Protein AF-A0A943YI47-F1 (afdb_monomer)

pLDDT: mean 72.36, std 21.79, range [31.2, 96.81]

Mean predicted aligned error: 18.37 Å

Foldseek 3Di:
DDDDDDDDPPPPPDPPPPPPPPPPPDDDDDPLPDPDPVPDDPVSVVRSVVSVVVSVVVVVVVVVVVVVVVVVVLVVVQVVQVVVQVPPPVHPDHDDRDDPPPPPDVPPPDPPPDDDDDPDDDDDPVRVVVVVVVVVVVVVVVVPD

Secondary structure (DSSP, 8-state):
-------------------------PPP--TT--S-TTT--HHHHHHHHHHHHHHHHHHHHHHHHHHHHHHHHHHHHHHHHHHHHH-TTS-----PPPP------S------------PPPPPPHHHHHHHHHHHHHHHHHTT--

Solvent-accessible surface area (backbone atoms only — not comparable to full-atom values): 9651 Å² total; per-residue (Å²): 137,86,86,78,83,78,81,80,80,80,81,86,78,76,84,78,75,68,81,89,63,83,80,69,76,74,77,93,80,60,95,44,62,61,95,43,76,92,76,49,52,70,70,45,52,52,50,31,48,52,50,49,55,52,51,51,55,53,51,52,51,51,51,52,52,51,52,50,52,52,49,54,52,50,51,54,50,39,51,52,42,48,53,51,56,68,50,61,86,88,47,88,75,75,68,83,72,76,78,81,76,73,75,73,66,93,66,83,81,70,88,78,78,70,92,69,97,64,80,81,74,84,74,52,76,67,56,54,50,49,52,54,51,52,53,51,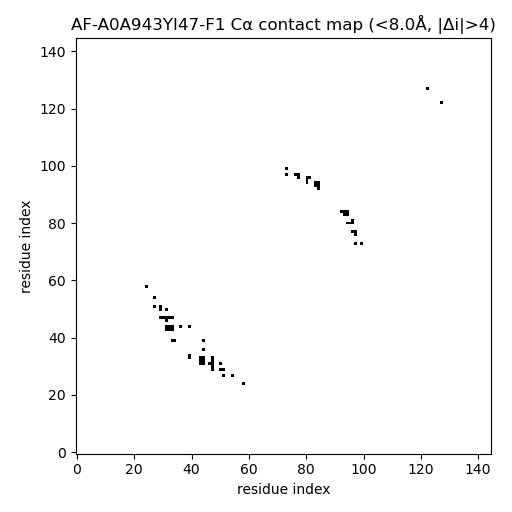52,53,63,60,63,71,72,74,124

Sequence (145 aa):
MSKKMMSIAILASLAMALPIGADAKERFSSSHEPISAEMASRSEMDAYRKDLDTYVRDVDKQIDELLVRRRDAVDQYNKAVHTYNTETFFHQDTLPYYPHYRQAGRRGTYHHHGPCYAAPREKTPEERQRDRIDTFIDHMMDWGD

Structure (mmCIF, N/CA/C/O backbone):
data_AF-A0A943YI47-F1
#
_entry.id   AF-A0A943YI47-F1
#
loop_
_atom_site.group_PDB
_atom_site.id
_atom_site.type_symbol
_atom_site.label_atom_id
_atom_site.label_alt_id
_atom_site.label_comp_id
_atom_site.label_asym_id
_atom_site.label_entity_id
_atom_site.label_seq_id
_atom_site.pdbx_PDB_ins_code
_atom_site.Cartn_x
_atom_site.Cartn_y
_atom_site.Cartn_z
_atom_site.occupancy
_atom_site.B_iso_or_equiv
_atom_site.auth_seq_id
_atom_site.auth_comp_id
_atom_site.auth_asym_id
_atom_site.auth_atom_id
_atom_site.pdbx_PDB_model_num
ATOM 1 N N . MET A 1 1 ? -2.020 11.162 64.155 1.00 37.66 1 MET A N 1
ATOM 2 C CA . MET A 1 1 ? -2.770 10.680 62.972 1.00 37.66 1 MET A CA 1
ATOM 3 C C . MET A 1 1 ? -2.276 11.442 61.749 1.00 37.66 1 MET A C 1
ATOM 5 O O . MET A 1 1 ? -2.576 12.618 61.607 1.00 37.66 1 MET A O 1
ATOM 9 N N . SER A 1 2 ? -1.410 10.817 60.947 1.00 35.78 2 SER A N 1
ATOM 10 C CA . SER A 1 2 ? -0.743 11.443 59.798 1.00 35.78 2 SER A CA 1
ATOM 11 C C . SER A 1 2 ? -1.602 11.263 58.545 1.00 35.78 2 SER A C 1
ATOM 13 O O . SER A 1 2 ? -1.851 10.136 58.129 1.00 35.78 2 SER A O 1
ATOM 15 N N . LYS A 1 3 ? -2.071 12.368 57.956 1.00 44.00 3 LYS A N 1
ATOM 16 C CA . LYS A 1 3 ? -2.649 12.379 56.608 1.00 44.00 3 LYS A CA 1
ATOM 17 C C . LYS A 1 3 ? -1.496 12.515 55.614 1.00 44.00 3 LYS A C 1
ATOM 19 O O . LYS A 1 3 ? -0.962 13.605 55.443 1.00 44.00 3 LYS A O 1
ATOM 24 N N . LYS A 1 4 ? -1.107 11.414 54.972 1.00 40.09 4 LYS A N 1
ATOM 25 C CA . LYS A 1 4 ? -0.296 11.437 53.749 1.00 40.09 4 LYS A CA 1
ATOM 26 C C . LYS A 1 4 ? -1.226 11.122 52.585 1.00 40.09 4 LYS A C 1
ATOM 28 O O . LYS A 1 4 ? -1.497 9.961 52.305 1.00 40.09 4 LYS A O 1
ATOM 33 N N . MET A 1 5 ? -1.765 12.164 51.958 1.00 41.03 5 MET A N 1
ATOM 34 C CA . MET A 1 5 ? -2.400 12.033 50.651 1.00 41.03 5 MET A CA 1
ATOM 35 C C . MET A 1 5 ? -1.275 11.845 49.634 1.00 41.03 5 MET A C 1
ATOM 37 O O . MET A 1 5 ? -0.499 12.764 49.384 1.00 41.03 5 MET A O 1
ATOM 41 N N . MET A 1 6 ? -1.131 10.617 49.138 1.00 39.19 6 MET A N 1
ATOM 42 C CA . MET A 1 6 ? -0.249 10.317 48.019 1.00 39.19 6 MET A CA 1
ATOM 43 C C . MET A 1 6 ? -0.853 10.928 46.756 1.00 39.19 6 MET A C 1
ATOM 45 O O . MET A 1 6 ? -1.903 10.495 46.289 1.00 39.19 6 MET A O 1
ATOM 49 N N . SER A 1 7 ? -0.190 11.948 46.222 1.00 39.50 7 SER A N 1
ATOM 50 C CA . SER A 1 7 ? -0.469 12.484 44.897 1.00 39.50 7 SER A CA 1
ATOM 51 C C . SER A 1 7 ? -0.090 11.431 43.856 1.00 39.50 7 SER A C 1
ATOM 53 O O . SER A 1 7 ? 1.086 11.109 43.691 1.00 39.50 7 SER A O 1
ATOM 55 N N . ILE A 1 8 ? -1.091 10.865 43.184 1.00 46.66 8 ILE A N 1
ATOM 56 C CA . ILE A 1 8 ? -0.903 9.949 42.058 1.00 46.66 8 ILE A CA 1
ATOM 57 C C . ILE A 1 8 ? -0.361 10.777 40.892 1.00 46.66 8 ILE A C 1
ATOM 59 O O . ILE A 1 8 ? -1.050 11.641 40.352 1.00 46.66 8 ILE A O 1
ATOM 63 N N . ALA A 1 9 ? 0.900 10.542 40.539 1.00 43.28 9 ALA A N 1
ATOM 64 C CA . ALA A 1 9 ? 1.517 11.108 39.353 1.00 43.28 9 ALA A CA 1
ATOM 65 C C . ALA A 1 9 ? 0.853 10.493 38.113 1.00 43.28 9 ALA A C 1
ATOM 67 O O . ALA A 1 9 ? 1.074 9.327 37.790 1.00 43.28 9 ALA A O 1
ATOM 68 N N . ILE A 1 10 ? 0.019 11.272 37.425 1.00 44.84 10 ILE A N 1
ATOM 69 C CA . ILE A 1 10 ? -0.522 10.898 36.119 1.00 44.84 10 ILE A CA 1
ATOM 70 C C . ILE A 1 10 ? 0.616 11.059 35.108 1.00 44.84 10 ILE A C 1
ATOM 72 O O . ILE A 1 10 ? 0.872 12.147 34.597 1.00 44.84 10 ILE A O 1
ATOM 76 N N . LEU A 1 11 ? 1.327 9.963 34.842 1.00 37.91 11 LEU A N 1
ATOM 77 C CA . LEU A 1 11 ? 2.224 9.833 33.696 1.00 37.91 11 LEU A CA 1
ATOM 78 C C . LEU A 1 11 ? 1.377 9.749 32.419 1.00 37.91 11 LEU A C 1
ATOM 80 O O . LEU A 1 11 ? 1.178 8.681 31.847 1.00 37.91 11 LEU A O 1
ATOM 84 N N . ALA A 1 12 ? 0.861 10.890 31.962 1.00 41.84 12 ALA A N 1
ATOM 85 C CA . ALA A 1 12 ? 0.319 11.034 30.617 1.00 41.84 12 ALA A CA 1
ATOM 86 C C . ALA A 1 12 ? 1.491 11.103 29.624 1.00 41.84 12 ALA A C 1
ATOM 88 O O . ALA A 1 12 ? 1.886 12.162 29.147 1.00 41.84 12 ALA A O 1
ATOM 89 N N . SER A 1 13 ? 2.112 9.955 29.368 1.00 41.78 13 SER A N 1
ATOM 90 C CA . SER A 1 13 ? 3.128 9.779 28.333 1.00 41.78 13 SER A CA 1
ATOM 91 C C . SER A 1 13 ? 2.671 8.684 27.385 1.00 41.78 13 SER A C 1
ATOM 93 O O . SER A 1 13 ? 3.114 7.546 27.463 1.00 41.78 13 SER A O 1
ATOM 95 N N . LEU A 1 14 ? 1.767 9.042 26.476 1.00 40.09 14 LEU A N 1
ATOM 96 C CA . LEU A 1 14 ? 1.627 8.327 25.214 1.00 40.09 14 LEU A CA 1
ATOM 97 C C . LEU A 1 14 ? 1.278 9.326 24.112 1.00 40.09 14 LEU A C 1
ATOM 99 O O . LEU A 1 14 ? 0.214 9.287 23.502 1.00 40.09 14 LEU A O 1
ATOM 103 N N . ALA A 1 15 ? 2.205 10.249 23.859 1.00 38.31 15 ALA A N 1
ATOM 104 C CA . ALA A 1 15 ? 2.285 10.878 22.554 1.00 38.31 15 ALA A CA 1
ATOM 105 C C . ALA A 1 15 ? 2.760 9.795 21.575 1.00 38.31 15 ALA A C 1
ATOM 107 O O . ALA A 1 15 ? 3.953 9.645 21.322 1.00 38.31 15 ALA A O 1
ATOM 108 N N . MET A 1 16 ? 1.824 8.995 21.059 1.00 44.31 16 MET A N 1
ATOM 109 C CA . MET A 1 16 ? 2.035 8.263 19.816 1.00 44.31 16 MET A CA 1
ATOM 110 C C . MET A 1 16 ? 2.125 9.316 18.712 1.00 44.31 16 MET A C 1
ATOM 112 O O . MET A 1 16 ? 1.149 9.618 18.029 1.00 44.31 16 MET A O 1
ATOM 116 N N . ALA A 1 17 ? 3.297 9.940 18.590 1.00 40.97 17 ALA A N 1
ATOM 117 C CA . ALA A 1 17 ? 3.679 10.672 17.403 1.00 40.97 17 ALA A CA 1
ATOM 118 C C . ALA A 1 17 ? 3.789 9.636 16.281 1.00 40.97 17 ALA A C 1
ATOM 120 O O . ALA A 1 17 ? 4.857 9.096 16.004 1.00 40.97 17 ALA A O 1
ATOM 121 N N . LEU A 1 18 ? 2.645 9.298 15.684 1.00 46.03 18 LEU A N 1
ATOM 122 C CA . LEU A 1 18 ? 2.614 8.682 14.371 1.00 46.03 18 LEU A CA 1
ATOM 123 C C . LEU A 1 18 ? 3.412 9.628 13.469 1.00 46.03 18 LEU A C 1
ATOM 125 O O . LEU A 1 18 ? 3.064 10.811 13.410 1.00 46.03 18 LEU A O 1
ATOM 129 N N . PRO A 1 19 ? 4.483 9.177 12.799 1.00 43.03 19 PRO A N 1
ATOM 130 C CA . PRO A 1 19 ? 5.100 9.991 11.773 1.00 43.03 19 PRO A CA 1
ATOM 131 C C . PRO A 1 19 ? 4.059 10.174 10.665 1.00 43.03 19 PRO A C 1
ATOM 133 O O . PRO A 1 19 ? 3.876 9.312 9.807 1.00 43.03 19 PRO A O 1
ATOM 136 N N . ILE A 1 20 ? 3.336 11.297 10.704 1.00 46.72 20 ILE A N 1
ATOM 137 C CA . ILE A 1 20 ? 2.561 11.808 9.574 1.00 46.72 20 ILE A CA 1
ATOM 138 C C . ILE A 1 20 ? 3.584 12.418 8.619 1.00 46.72 20 ILE A C 1
ATOM 140 O O . ILE A 1 20 ? 3.772 13.623 8.524 1.00 46.72 20 ILE A O 1
ATOM 144 N N . GLY A 1 21 ? 4.307 11.528 7.961 1.00 44.88 21 GLY A N 1
ATOM 145 C CA . GLY A 1 21 ? 5.058 11.783 6.752 1.00 44.88 21 GLY A CA 1
ATOM 146 C C . GLY A 1 21 ? 4.713 10.618 5.852 1.00 44.88 21 GLY A C 1
ATOM 147 O O . GLY A 1 21 ? 5.401 9.603 5.859 1.00 44.88 21 GLY A O 1
ATOM 148 N N . ALA A 1 22 ? 3.564 10.708 5.183 1.00 48.81 22 ALA A N 1
ATOM 149 C CA . ALA A 1 22 ? 3.270 9.816 4.080 1.00 48.81 22 ALA A CA 1
ATOM 150 C C . ALA A 1 22 ? 4.300 10.137 2.996 1.00 48.81 22 ALA A C 1
ATOM 152 O O . ALA A 1 22 ? 4.151 11.106 2.255 1.00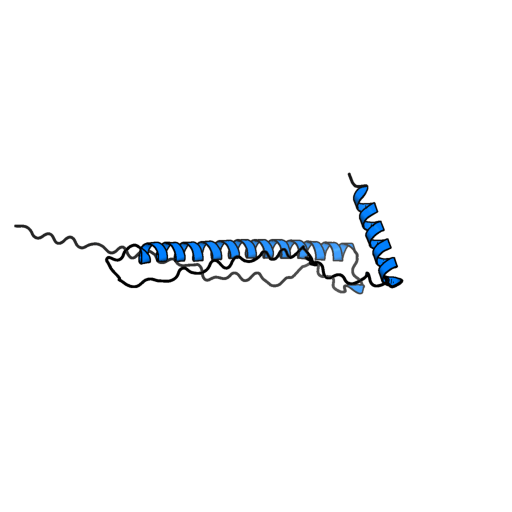 48.81 22 ALA A O 1
ATOM 153 N N . ASP A 1 23 ? 5.378 9.362 2.992 1.00 57.25 23 ASP A N 1
ATOM 154 C CA . ASP A 1 23 ? 6.363 9.298 1.925 1.00 57.25 23 ASP A CA 1
ATOM 155 C C . ASP A 1 23 ? 5.630 8.728 0.706 1.00 57.25 23 ASP A C 1
ATOM 157 O O . ASP A 1 23 ? 5.532 7.516 0.503 1.00 57.25 23 ASP A O 1
ATOM 161 N N . ALA A 1 24 ? 4.911 9.598 -0.005 1.00 63.34 24 ALA A N 1
ATOM 162 C CA . ALA A 1 24 ? 4.216 9.213 -1.216 1.00 63.34 24 ALA A CA 1
ATOM 163 C C . ALA A 1 24 ? 5.298 8.806 -2.213 1.00 63.34 24 ALA A C 1
ATOM 165 O O . ALA A 1 24 ? 6.075 9.663 -2.635 1.00 63.34 24 ALA A O 1
ATOM 166 N N . LYS A 1 25 ? 5.363 7.509 -2.561 1.00 71.38 25 LYS A N 1
ATOM 167 C CA . LYS A 1 25 ? 6.298 7.014 -3.579 1.00 71.38 25 LYS A CA 1
ATOM 168 C C . LYS A 1 25 ? 6.233 7.952 -4.779 1.00 71.38 25 LYS A C 1
ATOM 170 O O . LYS A 1 25 ? 5.144 8.262 -5.273 1.00 71.38 25 LYS A O 1
ATOM 175 N N . GLU A 1 26 ? 7.398 8.398 -5.231 1.00 82.12 26 GLU A N 1
ATOM 176 C CA . GLU A 1 26 ? 7.493 9.224 -6.425 1.00 82.12 26 GLU A CA 1
ATOM 177 C C . GLU A 1 26 ? 6.825 8.519 -7.615 1.00 82.12 26 GLU A C 1
ATOM 179 O O . GLU A 1 26 ? 6.705 7.287 -7.666 1.00 82.12 26 GLU A O 1
ATOM 184 N N . ARG A 1 27 ? 6.339 9.309 -8.576 1.00 88.19 27 ARG A N 1
ATOM 185 C CA . ARG A 1 27 ? 5.778 8.757 -9.814 1.00 88.19 27 ARG A CA 1
ATOM 186 C C . ARG A 1 27 ? 6.849 7.941 -10.534 1.00 88.19 27 ARG A C 1
ATOM 188 O O . ARG A 1 27 ? 8.031 8.267 -10.447 1.00 88.19 27 ARG A O 1
ATOM 195 N N . PHE A 1 28 ? 6.425 6.904 -11.253 1.00 91.25 28 PHE A N 1
ATOM 196 C CA . PHE A 1 28 ? 7.345 6.116 -12.063 1.00 91.25 28 PHE A CA 1
ATOM 197 C C . PHE A 1 28 ? 8.149 7.029 -12.993 1.00 91.25 28 PHE A C 1
ATOM 199 O O . PHE A 1 28 ? 7.584 7.843 -13.723 1.00 91.25 28 PHE A O 1
ATOM 206 N N . SER A 1 29 ? 9.465 6.879 -12.933 1.00 90.06 29 SER A N 1
ATOM 207 C CA . SER A 1 29 ? 10.421 7.483 -13.847 1.00 90.06 29 SER A CA 1
ATOM 208 C C . SER A 1 29 ? 11.553 6.487 -14.058 1.00 90.06 29 SER A C 1
ATOM 210 O O . SER A 1 29 ? 11.864 5.692 -13.167 1.00 90.06 29 SER A O 1
ATOM 212 N N . SER A 1 30 ? 12.143 6.494 -15.247 1.00 92.25 30 SER A N 1
ATOM 213 C CA . SER A 1 30 ? 13.239 5.596 -15.595 1.00 92.25 30 SER A CA 1
ATOM 214 C C . SER A 1 30 ? 14.250 6.336 -16.454 1.00 92.25 30 SER A C 1
ATOM 216 O O . SER A 1 30 ? 13.894 7.081 -17.362 1.00 92.25 30 SER A O 1
ATOM 218 N N . SER A 1 31 ? 15.531 6.101 -16.181 1.00 90.69 31 SER A N 1
ATOM 219 C CA . SER A 1 31 ? 16.628 6.592 -17.018 1.00 90.69 31 SER A CA 1
ATOM 220 C C . SER A 1 31 ? 16.745 5.847 -18.349 1.00 90.69 31 SER A C 1
ATOM 222 O O . SER A 1 31 ? 17.469 6.297 -19.230 1.00 90.69 31 SER A O 1
ATOM 224 N N . HIS A 1 32 ? 16.073 4.701 -18.479 1.00 93.69 32 HIS A N 1
ATOM 225 C CA . HIS A 1 32 ? 16.047 3.869 -19.680 1.00 93.69 32 HIS A CA 1
ATOM 226 C C . HIS A 1 32 ? 14.802 4.119 -20.538 1.00 93.69 32 HIS A C 1
ATOM 228 O O . HIS A 1 32 ? 14.547 3.357 -21.467 1.00 93.69 32 HIS A O 1
ATOM 234 N N . GLU A 1 33 ? 14.014 5.157 -20.238 1.00 92.50 33 GLU A N 1
ATOM 235 C CA . GLU A 1 33 ? 12.897 5.547 -21.095 1.00 92.50 33 GLU A CA 1
ATOM 236 C C . GLU A 1 33 ? 13.415 5.872 -22.509 1.00 92.50 33 GLU A C 1
ATOM 238 O O . GLU A 1 33 ? 14.286 6.736 -22.665 1.00 92.50 33 GLU A O 1
ATOM 243 N N . PRO A 1 34 ? 12.932 5.168 -23.550 1.00 90.38 34 PRO A N 1
ATOM 244 C CA . PRO A 1 34 ? 13.420 5.379 -24.901 1.00 90.38 34 PRO A CA 1
ATOM 245 C C . PRO A 1 34 ? 12.960 6.738 -25.427 1.00 90.38 34 PRO A C 1
ATOM 247 O O . PRO A 1 34 ? 11.800 7.119 -25.285 1.00 90.38 34 PRO A O 1
ATOM 250 N N . ILE A 1 35 ? 13.852 7.435 -26.134 1.00 89.50 35 ILE A N 1
ATOM 251 C CA . ILE A 1 35 ? 13.548 8.737 -26.756 1.00 89.50 35 ILE A CA 1
ATOM 252 C C . ILE A 1 35 ? 12.395 8.613 -27.771 1.00 89.50 35 ILE A C 1
ATOM 254 O O . ILE A 1 35 ? 11.581 9.524 -27.907 1.00 89.50 35 ILE A O 1
ATOM 258 N N . SER A 1 36 ? 12.315 7.482 -28.480 1.00 90.50 36 SER A N 1
ATOM 259 C CA . SER A 1 36 ? 11.184 7.110 -29.335 1.00 90.50 36 SER A CA 1
ATOM 260 C C . SER A 1 36 ? 10.940 5.609 -29.239 1.00 90.50 36 SER A C 1
ATOM 262 O O . SER A 1 36 ? 11.808 4.815 -29.600 1.00 90.50 36 SER A O 1
ATOM 264 N N . ALA A 1 37 ? 9.749 5.213 -28.788 1.00 87.88 37 ALA A N 1
ATOM 265 C CA . ALA A 1 37 ? 9.378 3.805 -28.655 1.00 87.88 37 ALA A CA 1
ATOM 266 C C . ALA A 1 37 ? 9.344 3.067 -30.007 1.00 87.88 37 ALA A C 1
ATOM 268 O O . ALA A 1 37 ? 9.657 1.883 -30.068 1.00 87.88 37 ALA A O 1
ATOM 269 N N . GLU A 1 38 ? 9.010 3.764 -31.097 1.00 89.19 38 GLU A N 1
ATOM 270 C CA . GLU A 1 38 ? 8.949 3.181 -32.448 1.00 89.19 38 GLU A CA 1
ATOM 271 C C . GLU A 1 38 ? 10.335 2.843 -33.012 1.00 89.19 38 GLU A C 1
ATOM 273 O O . GLU A 1 38 ? 10.465 1.981 -33.878 1.00 89.19 38 GLU A O 1
ATOM 278 N N . MET A 1 39 ? 11.371 3.525 -32.521 1.00 89.44 39 MET A N 1
ATOM 279 C CA . MET A 1 39 ? 12.758 3.347 -32.955 1.00 89.44 39 MET A CA 1
ATOM 280 C C . MET A 1 39 ? 13.620 2.637 -31.908 1.00 89.44 39 MET A C 1
ATOM 282 O O . MET A 1 39 ? 14.807 2.419 -32.148 1.00 89.44 39 MET A O 1
ATOM 286 N N . ALA A 1 40 ? 13.042 2.295 -30.755 1.00 93.31 40 ALA A N 1
ATOM 287 C CA . ALA A 1 40 ? 13.758 1.666 -29.661 1.00 93.31 40 ALA A CA 1
ATOM 288 C C . ALA A 1 40 ? 14.213 0.258 -30.050 1.00 93.31 40 ALA A C 1
ATOM 290 O O . ALA A 1 40 ? 13.460 -0.555 -30.595 1.00 93.31 40 ALA A O 1
ATOM 291 N N . SER A 1 41 ? 15.458 -0.054 -29.719 1.00 94.25 41 SER A N 1
ATOM 292 C CA . SER A 1 41 ? 15.950 -1.421 -29.779 1.00 94.25 41 SER A CA 1
ATOM 293 C C . SER A 1 41 ? 15.264 -2.285 -28.718 1.00 94.25 41 SER A C 1
ATOM 295 O O . SER A 1 41 ? 14.812 -1.812 -27.671 1.00 94.25 41 SER A O 1
ATOM 297 N N . ARG A 1 42 ? 15.248 -3.601 -28.948 1.00 94.62 42 ARG A N 1
ATOM 298 C CA . ARG A 1 42 ? 14.737 -4.559 -27.959 1.00 94.62 42 ARG A CA 1
ATOM 299 C C . ARG A 1 42 ? 15.460 -4.435 -26.613 1.00 94.62 42 ARG A C 1
ATOM 301 O O . ARG A 1 42 ? 14.811 -4.468 -25.577 1.00 94.62 42 ARG A O 1
ATOM 308 N N . SER A 1 43 ? 16.778 -4.241 -26.634 1.00 94.44 43 SER A N 1
ATOM 309 C CA . SER A 1 43 ? 17.584 -4.074 -25.420 1.00 94.44 43 SER A CA 1
ATOM 310 C C . SER A 1 43 ? 17.203 -2.839 -24.603 1.00 94.44 43 SER A C 1
ATOM 312 O O . SER A 1 43 ? 17.215 -2.908 -23.378 1.00 94.44 43 SER A O 1
ATOM 314 N N . GLU A 1 44 ? 16.850 -1.726 -25.251 1.00 92.81 44 GLU A N 1
ATOM 315 C CA . GLU A 1 44 ? 16.393 -0.515 -24.553 1.00 92.81 44 GLU A CA 1
ATOM 316 C C . GLU A 1 44 ? 15.028 -0.744 -23.900 1.00 92.81 44 GLU A C 1
ATOM 318 O O . GLU A 1 44 ? 14.845 -0.433 -22.724 1.00 92.81 44 GLU A O 1
ATOM 323 N N . MET A 1 45 ? 14.097 -1.377 -24.619 1.00 96.81 45 MET A N 1
ATOM 324 C CA . MET A 1 45 ? 12.784 -1.726 -24.068 1.00 96.81 45 MET A CA 1
ATOM 325 C C . MET A 1 45 ? 12.877 -2.732 -22.913 1.00 96.81 45 MET A C 1
ATOM 327 O O . MET A 1 45 ? 12.146 -2.603 -21.931 1.00 96.81 45 MET A O 1
ATOM 331 N N . ASP A 1 46 ? 13.785 -3.708 -22.994 1.00 96.62 46 ASP A N 1
ATOM 332 C CA . ASP A 1 46 ? 14.025 -4.673 -21.916 1.00 96.62 46 ASP A CA 1
ATOM 333 C C . ASP A 1 46 ? 14.606 -3.984 -20.665 1.00 96.62 46 ASP A C 1
ATOM 335 O O . ASP A 1 46 ? 14.211 -4.304 -19.540 1.00 96.62 46 ASP A O 1
ATOM 339 N N . ALA A 1 47 ? 15.495 -2.997 -20.836 1.00 95.31 47 ALA A N 1
ATOM 340 C CA . ALA A 1 47 ? 16.010 -2.191 -19.728 1.00 95.31 47 ALA A CA 1
ATOM 341 C C . ALA A 1 47 ? 14.911 -1.321 -19.093 1.00 95.31 47 ALA A C 1
ATOM 343 O O . ALA A 1 47 ? 14.757 -1.321 -17.871 1.00 95.31 47 ALA A O 1
ATOM 344 N N . TYR A 1 48 ? 14.087 -0.660 -19.911 1.00 94.75 48 TYR A N 1
ATOM 345 C CA . TYR A 1 48 ? 12.943 0.125 -19.440 1.00 94.75 48 TYR A CA 1
ATOM 346 C C . TYR A 1 48 ? 11.932 -0.732 -18.664 1.00 94.75 48 TYR A C 1
ATOM 348 O O . TYR A 1 48 ? 11.467 -0.352 -17.587 1.00 94.75 48 TYR A O 1
ATOM 356 N N . ARG A 1 49 ? 11.644 -1.943 -19.158 1.00 95.19 49 ARG A N 1
ATOM 357 C CA . ARG A 1 49 ? 10.793 -2.915 -18.461 1.00 95.19 49 ARG A CA 1
ATOM 358 C C . ARG A 1 49 ? 11.371 -3.312 -17.106 1.00 95.19 49 ARG A C 1
ATOM 360 O O . ARG A 1 49 ? 10.630 -3.392 -16.134 1.00 95.19 49 ARG A O 1
ATOM 367 N N . LYS A 1 50 ? 12.680 -3.548 -17.021 1.00 96.00 50 LYS A N 1
ATOM 368 C CA . LYS A 1 50 ? 13.333 -3.927 -15.761 1.00 96.00 50 LYS A CA 1
ATOM 369 C C . LYS A 1 50 ? 13.201 -2.840 -14.689 1.00 96.00 50 LYS A C 1
ATOM 371 O O . LYS A 1 50 ? 12.998 -3.156 -13.511 1.00 96.00 50 LYS A O 1
ATOM 376 N N . ASP A 1 51 ? 13.285 -1.573 -15.086 1.00 94.62 51 ASP A N 1
ATOM 377 C CA . ASP A 1 51 ? 13.051 -0.446 -14.181 1.00 94.62 51 ASP A CA 1
ATOM 378 C C . ASP A 1 51 ? 11.595 -0.410 -13.703 1.00 94.62 51 ASP A C 1
ATOM 380 O O . ASP A 1 51 ? 11.341 -0.236 -12.508 1.00 94.62 51 ASP A O 1
ATOM 384 N N . LEU A 1 52 ? 10.639 -0.650 -14.608 1.00 95.00 52 LEU A N 1
ATOM 385 C CA . LEU A 1 52 ? 9.220 -0.760 -14.263 1.00 95.00 52 LEU A CA 1
ATOM 386 C C . LEU A 1 52 ? 8.956 -1.907 -13.281 1.00 95.00 52 LEU A C 1
ATOM 388 O O . LEU A 1 52 ? 8.312 -1.691 -12.256 1.00 95.00 52 LEU A O 1
ATOM 392 N N . ASP A 1 53 ? 9.478 -3.104 -13.551 1.00 96.00 53 ASP A N 1
ATOM 393 C CA . ASP A 1 53 ? 9.311 -4.275 -12.682 1.00 96.00 53 ASP A CA 1
ATOM 394 C C . ASP A 1 53 ? 9.855 -3.991 -11.271 1.00 96.00 53 ASP A C 1
ATOM 396 O O . ASP A 1 53 ? 9.252 -4.362 -10.259 1.00 96.00 53 ASP A O 1
ATOM 400 N N . THR A 1 54 ? 10.975 -3.267 -11.188 1.00 95.31 54 THR A N 1
ATOM 401 C CA . THR A 1 54 ? 11.559 -2.836 -9.913 1.00 95.31 54 THR A CA 1
ATOM 402 C C . THR A 1 54 ? 10.650 -1.850 -9.187 1.00 95.31 54 THR A C 1
ATOM 404 O O . THR A 1 54 ? 10.394 -2.025 -7.994 1.00 95.31 54 THR A O 1
ATOM 407 N N . TYR A 1 55 ? 10.135 -0.844 -9.896 1.00 92.50 55 TYR A N 1
ATOM 408 C CA . TYR A 1 55 ? 9.220 0.146 -9.335 1.00 92.50 55 TYR A CA 1
ATOM 409 C C . TYR A 1 55 ? 7.928 -0.489 -8.809 1.00 92.50 55 TYR A C 1
ATOM 411 O O . TYR A 1 55 ? 7.530 -0.215 -7.678 1.00 92.50 55 TYR A O 1
ATOM 419 N N . VAL A 1 56 ? 7.297 -1.366 -9.597 1.00 92.44 56 VAL A N 1
ATOM 420 C CA . VAL A 1 56 ? 6.057 -2.060 -9.216 1.00 92.44 56 VAL A CA 1
ATOM 421 C C . VAL A 1 56 ? 6.278 -2.905 -7.966 1.00 92.44 56 VAL A C 1
ATOM 423 O O . VAL A 1 56 ? 5.526 -2.774 -7.004 1.00 92.44 56 VAL A O 1
ATOM 426 N N . ARG A 1 57 ? 7.357 -3.695 -7.924 1.00 93.25 57 ARG A N 1
ATOM 427 C CA . ARG A 1 57 ? 7.706 -4.513 -6.7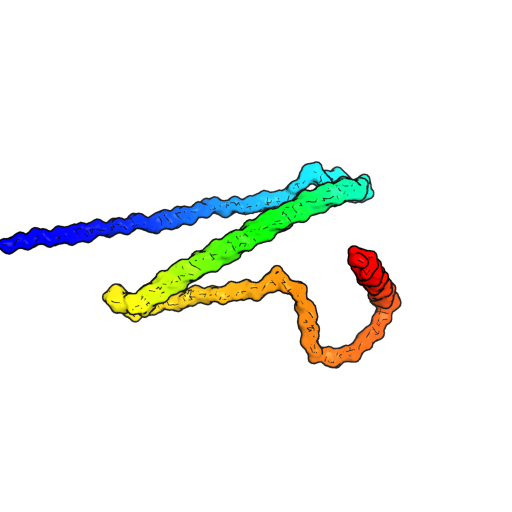53 1.00 93.25 57 ARG A CA 1
ATOM 428 C C . ARG A 1 57 ? 7.879 -3.672 -5.486 1.00 93.25 57 ARG A C 1
ATOM 430 O O . ARG A 1 57 ? 7.461 -4.080 -4.403 1.00 93.25 57 ARG A O 1
ATOM 437 N N . ASP A 1 58 ? 8.506 -2.509 -5.608 1.00 90.25 58 ASP A N 1
ATOM 438 C CA . ASP A 1 58 ? 8.678 -1.584 -4.493 1.00 90.25 58 ASP A CA 1
ATOM 439 C C . ASP A 1 58 ? 7.347 -0.972 -4.026 1.00 90.25 58 ASP A C 1
ATOM 441 O O . ASP A 1 58 ? 7.126 -0.836 -2.822 1.00 90.25 58 ASP A O 1
ATOM 445 N N . VAL A 1 59 ? 6.470 -0.593 -4.961 1.00 89.50 59 VAL A N 1
ATOM 446 C CA . VAL A 1 59 ? 5.123 -0.088 -4.653 1.00 89.50 59 VAL A CA 1
ATOM 447 C C . VAL A 1 59 ? 4.301 -1.161 -3.945 1.00 89.50 59 VAL A C 1
ATOM 449 O O . VAL A 1 59 ? 3.703 -0.874 -2.911 1.00 89.50 59 VAL A O 1
ATOM 452 N N . ASP A 1 60 ? 4.325 -2.399 -4.437 1.00 89.81 60 ASP A N 1
ATOM 453 C CA . ASP A 1 60 ? 3.627 -3.526 -3.815 1.00 89.81 60 ASP A CA 1
ATOM 454 C C . ASP A 1 60 ? 4.106 -3.753 -2.378 1.00 89.81 60 ASP A C 1
ATOM 456 O O . ASP A 1 60 ? 3.292 -3.889 -1.465 1.00 89.81 60 ASP A O 1
ATOM 460 N N . LYS A 1 61 ? 5.422 -3.683 -2.142 1.00 90.38 61 LYS A N 1
ATOM 461 C CA . LYS A 1 61 ? 5.982 -3.770 -0.788 1.00 90.38 61 LYS A CA 1
ATOM 462 C C . LYS A 1 61 ? 5.441 -2.667 0.128 1.00 90.38 61 LYS A C 1
ATOM 464 O O . LYS A 1 61 ? 5.076 -2.941 1.269 1.00 90.38 61 LYS A O 1
ATOM 469 N N . GLN A 1 62 ? 5.375 -1.424 -0.351 1.00 88.25 62 GLN A N 1
ATOM 470 C CA . GLN A 1 62 ? 4.819 -0.320 0.438 1.00 88.25 62 GLN A CA 1
ATOM 471 C C . GLN A 1 62 ? 3.324 -0.496 0.706 1.00 88.25 62 GLN A C 1
ATOM 473 O O . GLN A 1 62 ? 2.863 -0.201 1.809 1.00 88.25 62 GLN A O 1
ATOM 478 N N . ILE A 1 63 ? 2.564 -0.995 -0.272 1.00 86.69 63 ILE A N 1
ATOM 479 C CA . ILE A 1 63 ? 1.153 -1.333 -0.083 1.00 86.69 63 ILE A CA 1
ATOM 480 C C . ILE A 1 63 ? 1.030 -2.372 1.031 1.00 86.69 63 ILE A C 1
ATOM 482 O O . ILE A 1 63 ? 0.281 -2.137 1.976 1.00 86.69 63 ILE A O 1
ATOM 486 N N . ASP A 1 64 ? 1.793 -3.462 0.980 1.00 87.31 64 ASP A N 1
ATOM 487 C CA . ASP A 1 64 ? 1.762 -4.507 2.006 1.00 87.31 64 ASP A CA 1
ATOM 488 C C . ASP A 1 64 ? 2.087 -3.956 3.403 1.00 87.31 64 ASP A C 1
ATOM 490 O O . ASP A 1 64 ? 1.365 -4.231 4.365 1.00 87.31 64 ASP A O 1
ATOM 494 N N . GLU A 1 65 ? 3.107 -3.103 3.523 1.00 87.88 65 GLU A N 1
ATOM 495 C CA . GLU A 1 65 ? 3.440 -2.427 4.782 1.00 87.88 65 GLU A CA 1
ATOM 496 C C . GLU A 1 65 ? 2.288 -1.543 5.291 1.00 87.88 65 GLU A C 1
ATOM 498 O O . GLU A 1 65 ? 1.954 -1.572 6.479 1.00 87.88 65 GLU A O 1
ATOM 503 N N . LEU A 1 66 ? 1.637 -0.780 4.408 1.00 87.75 66 LEU A N 1
ATOM 504 C CA . LEU A 1 66 ? 0.476 0.043 4.758 1.00 87.75 66 LEU A CA 1
ATOM 505 C C . LEU A 1 66 ? -0.727 -0.810 5.179 1.00 87.75 66 LEU A C 1
ATOM 507 O O . LEU A 1 66 ? -1.459 -0.432 6.098 1.00 87.75 66 LEU A O 1
ATOM 511 N N . LEU A 1 67 ? -0.931 -1.968 4.549 1.00 86.88 67 LEU A N 1
ATOM 512 C CA . LEU A 1 67 ? -1.989 -2.904 4.920 1.00 86.88 67 LEU A CA 1
ATOM 513 C C . LEU A 1 67 ? -1.760 -3.504 6.309 1.00 86.88 67 LEU A C 1
ATOM 515 O O . LEU A 1 67 ? -2.720 -3.625 7.077 1.00 86.88 67 LEU A O 1
ATOM 519 N N . VAL A 1 68 ? -0.512 -3.834 6.649 1.00 88.31 68 VAL A N 1
ATOM 520 C CA . VAL A 1 68 ? -0.140 -4.283 7.997 1.00 88.31 68 VAL A CA 1
ATOM 521 C C . VAL A 1 68 ? -0.379 -3.168 9.013 1.00 88.31 68 VAL A C 1
ATOM 523 O O . VAL A 1 68 ? -1.132 -3.377 9.960 1.00 88.31 68 VAL A O 1
ATOM 526 N N . ARG A 1 69 ? 0.126 -1.950 8.769 1.00 88.56 69 ARG A N 1
ATOM 527 C CA . ARG A 1 69 ? -0.092 -0.799 9.670 1.00 88.56 69 ARG A CA 1
ATOM 528 C C . ARG A 1 69 ? -1.574 -0.509 9.899 1.00 88.56 69 ARG A C 1
ATOM 530 O O . ARG A 1 69 ? -1.985 -0.215 11.019 1.00 88.56 69 ARG A O 1
ATOM 537 N N . ARG A 1 70 ? -2.395 -0.610 8.848 1.00 89.38 70 ARG A N 1
ATOM 538 C CA . ARG A 1 70 ? -3.852 -0.467 8.954 1.00 89.38 70 ARG A CA 1
ATOM 539 C C . ARG A 1 70 ? -4.453 -1.533 9.870 1.00 89.38 70 ARG A C 1
ATOM 541 O O . ARG A 1 70 ? -5.318 -1.202 10.676 1.00 89.38 70 ARG A O 1
ATOM 548 N N . ARG A 1 71 ? -4.037 -2.795 9.727 1.00 88.69 71 ARG A N 1
ATOM 549 C CA . ARG A 1 71 ? -4.512 -3.896 10.576 1.00 88.69 71 ARG A CA 1
ATOM 550 C C . ARG A 1 71 ? -4.133 -3.657 12.033 1.00 88.69 71 ARG A C 1
ATOM 552 O O . ARG A 1 71 ? -5.021 -3.664 12.876 1.00 88.69 71 ARG A O 1
ATOM 559 N N . ASP A 1 72 ? -2.870 -3.339 12.293 1.00 91.62 72 ASP A N 1
ATOM 560 C CA . ASP A 1 72 ? -2.367 -3.090 13.645 1.00 91.62 72 ASP A CA 1
ATOM 561 C C . ASP A 1 72 ? -3.110 -1.930 14.321 1.00 91.62 72 ASP A C 1
ATOM 563 O O . ASP A 1 72 ? -3.478 -2.024 15.489 1.00 91.62 72 ASP A O 1
ATOM 567 N N . ALA A 1 73 ? -3.394 -0.850 13.585 1.00 91.62 73 ALA A N 1
ATOM 568 C CA . ALA A 1 73 ? -4.162 0.281 14.104 1.00 91.62 73 ALA A CA 1
ATOM 569 C C . ALA A 1 73 ? -5.603 -0.110 14.482 1.00 91.62 73 ALA A C 1
ATOM 571 O O . ALA A 1 73 ? -6.104 0.294 15.534 1.00 91.62 73 ALA A O 1
ATOM 572 N N . VAL A 1 74 ? -6.269 -0.917 13.647 1.00 90.81 74 VAL A N 1
ATOM 573 C CA . VAL A 1 74 ? -7.616 -1.434 13.941 1.00 90.81 74 VAL A CA 1
ATOM 574 C C . VAL A 1 74 ? -7.591 -2.370 15.148 1.00 90.81 74 VAL A C 1
ATOM 576 O O . VAL A 1 74 ? -8.452 -2.258 16.019 1.00 90.81 74 VAL A O 1
ATOM 579 N N . ASP A 1 75 ? -6.600 -3.254 15.239 1.00 91.25 75 ASP A N 1
ATOM 580 C CA . ASP A 1 75 ? -6.459 -4.196 16.352 1.00 91.25 75 ASP A CA 1
ATOM 581 C C . ASP A 1 75 ? -6.197 -3.460 17.673 1.00 91.25 75 ASP A C 1
ATOM 583 O O . ASP A 1 75 ? -6.803 -3.781 18.698 1.00 91.25 75 ASP A O 1
ATOM 587 N N . GLN A 1 76 ? -5.358 -2.419 17.653 1.00 95.69 76 GLN A N 1
ATOM 588 C CA . GLN A 1 76 ? -5.125 -1.551 18.810 1.00 95.69 76 GLN A CA 1
ATOM 589 C C . GLN A 1 76 ? -6.407 -0.843 19.263 1.00 95.69 76 GLN A C 1
ATOM 591 O O . GLN A 1 76 ? -6.713 -0.848 20.458 1.00 95.69 76 GLN A O 1
ATOM 596 N N . TYR A 1 77 ? -7.182 -0.283 18.328 1.00 94.62 77 TYR A N 1
ATOM 597 C CA . TYR A 1 77 ? -8.468 0.342 18.643 1.00 94.62 77 TYR A CA 1
ATOM 598 C C . TYR A 1 77 ? -9.456 -0.669 19.236 1.00 94.62 77 TYR A C 1
ATOM 600 O O . TYR A 1 77 ? -10.021 -0.432 20.301 1.00 94.62 77 TYR A O 1
ATOM 608 N N . ASN A 1 78 ? -9.624 -1.826 18.594 1.00 93.88 78 ASN A N 1
ATOM 609 C CA . ASN A 1 78 ? -10.553 -2.857 19.051 1.00 93.88 78 ASN A CA 1
ATOM 610 C C . ASN A 1 78 ? -10.158 -3.418 20.422 1.00 93.88 78 ASN A C 1
ATOM 612 O O . ASN A 1 78 ? -11.033 -3.693 21.242 1.00 93.88 78 ASN A O 1
ATOM 616 N N . LYS A 1 79 ? -8.859 -3.525 20.720 1.00 95.62 79 LYS A N 1
ATOM 617 C CA . LYS A 1 79 ? -8.376 -3.876 22.059 1.00 95.62 79 LYS A CA 1
ATOM 618 C C . LYS A 1 79 ? -8.765 -2.821 23.097 1.00 95.62 79 LYS A C 1
ATOM 620 O O . LYS A 1 79 ? -9.238 -3.185 24.169 1.00 95.62 79 LYS A O 1
ATOM 625 N N . ALA A 1 80 ? -8.608 -1.536 22.782 1.00 95.19 80 ALA A N 1
ATOM 626 C CA . ALA A 1 80 ? -9.013 -0.455 23.679 1.00 95.19 80 ALA A CA 1
ATOM 627 C C . ALA A 1 80 ? -10.534 -0.441 23.909 1.00 95.19 80 ALA A C 1
ATOM 629 O O . ALA A 1 80 ? -10.977 -0.330 25.049 1.00 95.19 80 ALA A O 1
ATOM 630 N N . VAL A 1 81 ? -11.328 -0.633 22.849 1.00 94.31 81 VAL A N 1
ATOM 631 C CA . VAL A 1 81 ? -12.792 -0.769 22.939 1.00 94.31 81 VAL A CA 1
ATOM 632 C C . VAL A 1 81 ? -13.186 -1.980 23.776 1.00 94.31 81 VAL A C 1
ATOM 634 O O . VAL A 1 81 ? -14.121 -1.889 24.562 1.00 94.31 81 VAL A O 1
ATOM 637 N N . HIS A 1 82 ? -12.472 -3.102 23.654 1.00 94.62 82 HIS A N 1
ATOM 638 C CA . HIS A 1 82 ? -12.714 -4.261 24.505 1.00 94.62 82 HIS A CA 1
ATOM 639 C C . HIS A 1 82 ? -12.518 -3.913 25.982 1.00 94.62 82 HIS A C 1
ATOM 641 O O . HIS A 1 82 ? -13.446 -4.117 26.758 1.00 94.62 82 HIS A O 1
ATOM 647 N N . THR A 1 83 ? -11.370 -3.333 26.349 1.00 94.44 83 THR A N 1
ATOM 648 C CA . THR A 1 83 ? -11.104 -2.911 27.733 1.00 94.44 83 THR A CA 1
ATOM 649 C C . THR A 1 83 ? -12.169 -1.937 28.231 1.00 94.44 83 THR A C 1
ATOM 651 O O . THR A 1 83 ? -12.733 -2.152 29.301 1.00 94.44 83 THR A O 1
ATOM 654 N N . TYR A 1 84 ? -12.498 -0.919 27.429 1.00 93.00 84 TYR A N 1
ATOM 655 C CA . TYR A 1 84 ? -13.557 0.038 27.733 1.00 93.00 84 TYR A CA 1
ATOM 656 C C . TYR A 1 84 ? -14.880 -0.692 27.998 1.00 93.00 84 TYR A C 1
ATOM 658 O O . TYR A 1 84 ? -15.394 -0.646 29.106 1.00 93.00 84 TYR A O 1
ATOM 666 N N . ASN A 1 85 ? -15.384 -1.489 27.061 1.00 93.50 85 ASN A N 1
ATOM 667 C CA . ASN A 1 85 ? -16.666 -2.178 27.228 1.00 93.50 85 ASN A CA 1
ATOM 668 C C . ASN A 1 85 ? -16.696 -3.160 28.417 1.00 93.50 85 ASN A C 1
ATOM 670 O O . ASN A 1 85 ? -17.776 -3.456 28.924 1.00 93.50 85 ASN A O 1
ATOM 674 N N . THR A 1 86 ? -15.546 -3.678 28.860 1.00 93.06 86 THR A N 1
ATOM 675 C CA . THR A 1 86 ? -15.462 -4.562 30.034 1.00 93.06 86 THR A CA 1
ATOM 676 C C . THR A 1 86 ? -15.355 -3.822 31.370 1.00 93.06 86 THR A C 1
ATOM 678 O O . THR A 1 86 ? -15.865 -4.312 32.376 1.00 93.06 86 THR A O 1
ATOM 681 N N . GLU A 1 87 ? -14.705 -2.656 31.413 1.00 89.19 87 GLU A N 1
ATOM 682 C CA . GLU A 1 87 ? -14.476 -1.899 32.648 1.00 89.19 87 GLU A CA 1
ATOM 683 C C . GLU A 1 87 ? -15.600 -0.892 32.912 1.00 89.19 87 GLU A C 1
ATOM 685 O O . GLU A 1 87 ? -15.447 0.307 32.719 1.00 89.19 87 GLU A O 1
ATOM 690 N N . THR A 1 88 ? -16.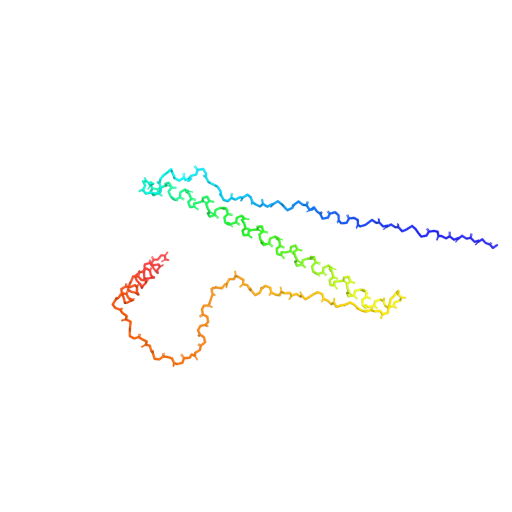736 -1.348 33.434 1.00 81.31 88 THR A N 1
ATOM 691 C CA . THR A 1 88 ? -17.913 -0.485 33.669 1.00 81.31 88 THR A CA 1
ATOM 692 C C . THR A 1 88 ? -17.812 0.410 34.912 1.00 81.31 88 THR A C 1
ATOM 694 O O . THR A 1 88 ? -18.815 0.938 35.392 1.00 81.31 88 THR A O 1
ATOM 697 N N . PHE A 1 89 ? -16.629 0.524 35.522 1.00 86.94 89 PHE A N 1
ATOM 698 C CA . PHE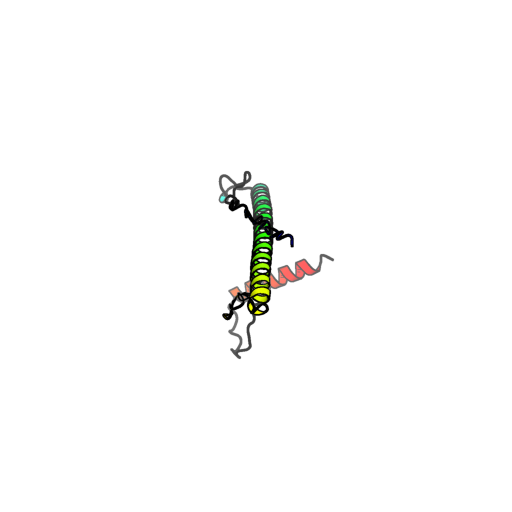 A 1 89 ? -16.457 1.306 36.749 1.00 86.94 89 PHE A CA 1
ATOM 699 C C . PHE A 1 89 ? -16.472 2.816 36.474 1.00 86.94 89 PHE A C 1
ATOM 701 O O . PHE A 1 89 ? -17.011 3.579 37.272 1.00 86.9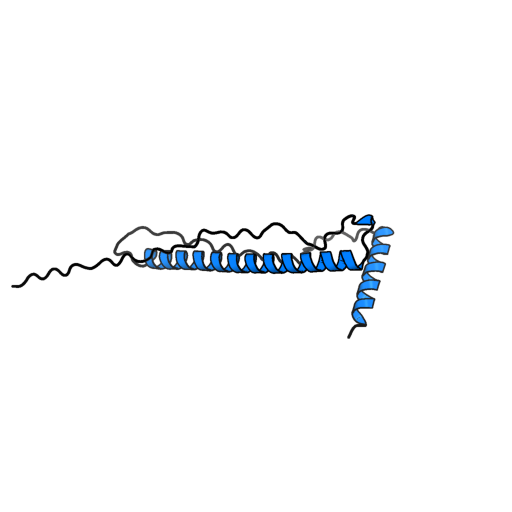4 89 PHE A O 1
ATOM 708 N N 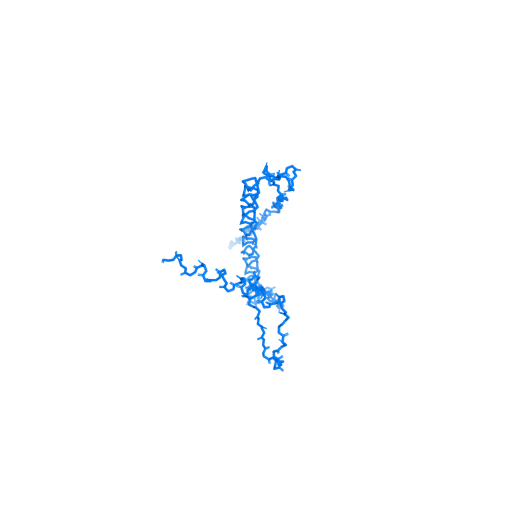. PHE A 1 90 ? -15.892 3.249 35.351 1.00 86.50 90 PHE A N 1
ATOM 709 C CA . PHE A 1 90 ? -15.742 4.669 35.010 1.00 86.50 90 PHE A CA 1
ATOM 710 C C . PHE A 1 90 ? -16.783 5.180 34.002 1.00 86.50 90 PHE A C 1
ATOM 712 O O . PHE A 1 90 ? -16.931 6.390 33.840 1.00 86.50 90 PHE A O 1
ATOM 719 N N . HIS A 1 91 ? -17.524 4.281 33.355 1.00 87.31 91 HIS A N 1
ATOM 720 C CA . HIS A 1 91 ? -18.503 4.577 32.307 1.00 87.31 91 HIS A CA 1
ATOM 721 C C . HIS A 1 91 ? -19.563 3.469 32.241 1.00 87.31 91 HIS A C 1
ATOM 723 O O . HIS A 1 91 ? -19.359 2.368 32.752 1.00 87.31 91 HIS A O 1
ATOM 729 N N . GLN A 1 92 ? -20.720 3.777 31.652 1.00 87.44 92 GLN A N 1
ATOM 730 C CA . GLN A 1 92 ? -21.869 2.857 31.556 1.00 87.44 92 GLN A CA 1
ATOM 731 C C . GLN A 1 92 ? -22.282 2.568 30.108 1.00 87.44 92 GLN A C 1
ATOM 733 O O . GLN A 1 92 ? -23.052 1.644 29.852 1.00 87.44 92 GLN A O 1
ATOM 738 N N . ASP A 1 93 ? -21.798 3.370 29.166 1.00 91.75 93 ASP A N 1
ATOM 739 C CA . ASP A 1 93 ? -21.994 3.203 27.739 1.00 91.75 93 ASP A CA 1
ATOM 740 C C . ASP A 1 93 ? -20.997 2.204 27.137 1.00 91.75 93 ASP A C 1
ATOM 742 O O . ASP A 1 93 ? -19.998 1.822 27.748 1.00 91.75 93 ASP A O 1
ATOM 746 N N . THR A 1 94 ? -21.311 1.737 25.927 1.00 92.12 94 THR A N 1
ATOM 747 C CA . THR A 1 94 ? -20.467 0.808 25.169 1.00 92.12 94 THR A CA 1
ATOM 748 C C . THR A 1 94 ? -20.191 1.365 23.786 1.00 92.12 94 THR A C 1
ATOM 750 O O . THR A 1 94 ? -21.015 2.070 23.199 1.00 92.12 94 THR A O 1
ATOM 753 N N . LEU A 1 95 ? -19.022 1.026 23.254 1.00 93.81 95 LEU A N 1
ATOM 754 C CA . LEU A 1 95 ? -18.601 1.402 21.915 1.00 93.81 95 LEU A CA 1
ATOM 755 C C . LEU A 1 95 ? -18.616 0.182 20.988 1.00 93.81 95 LEU A C 1
ATOM 757 O O . LEU A 1 95 ? -18.225 -0.915 21.399 1.00 93.81 95 LEU A O 1
ATOM 761 N N . PRO A 1 96 ? -19.044 0.338 19.725 1.00 92.25 96 PRO A N 1
ATOM 762 C CA . PRO A 1 96 ? -18.960 -0.739 18.753 1.00 92.25 96 PRO A CA 1
ATOM 763 C C . PRO A 1 96 ? -17.503 -1.003 18.356 1.00 92.25 96 PRO A C 1
ATOM 765 O O . PRO A 1 96 ? -16.698 -0.081 18.219 1.00 92.25 96 PRO A O 1
ATOM 768 N N . TYR A 1 97 ? -17.174 -2.269 18.103 1.00 91.12 97 TYR A N 1
ATOM 769 C CA . TYR A 1 97 ? -15.900 -2.632 17.488 1.00 91.12 97 TYR A CA 1
ATOM 770 C C . TYR A 1 97 ? -15.810 -2.078 16.067 1.00 91.12 97 TYR A C 1
ATOM 772 O O . TYR A 1 97 ? -16.786 -2.101 15.312 1.00 91.12 97 TYR A O 1
ATOM 780 N N . TYR A 1 98 ? -14.618 -1.636 15.673 1.00 90.44 98 TYR A N 1
ATOM 781 C CA . TYR A 1 98 ? -14.367 -1.283 14.288 1.00 90.44 98 TYR A CA 1
ATOM 782 C C . TYR A 1 98 ? -14.377 -2.560 13.436 1.00 90.44 98 TYR A C 1
ATOM 784 O O . TYR A 1 98 ? -13.648 -3.512 13.743 1.00 90.44 98 TYR A O 1
ATOM 792 N N . PRO A 1 99 ? -15.181 -2.614 12.362 1.00 85.62 99 PRO A N 1
ATOM 793 C CA . PRO A 1 99 ? -15.283 -3.806 11.543 1.00 85.62 99 PRO A CA 1
ATOM 794 C C . PRO A 1 99 ? -13.954 -4.091 10.841 1.00 85.62 99 PRO A C 1
ATOM 796 O O . PRO A 1 99 ? -13.394 -3.245 10.138 1.00 85.62 99 PRO A O 1
ATOM 799 N N . HIS A 1 100 ? -13.474 -5.329 10.960 1.00 71.94 100 HIS A N 1
ATOM 800 C CA . HIS A 1 100 ? -12.415 -5.822 10.092 1.00 71.94 100 HIS A CA 1
ATOM 801 C C . HIS A 1 100 ? -12.996 -5.960 8.685 1.00 71.94 100 HIS A C 1
ATOM 803 O O . HIS A 1 100 ? -13.564 -6.992 8.327 1.00 71.94 100 HIS A O 1
ATOM 809 N N . TYR A 1 101 ? -12.867 -4.923 7.856 1.00 59.25 101 TYR A N 1
ATOM 810 C CA . TYR A 1 101 ? -13.052 -5.100 6.423 1.00 59.25 101 TYR A CA 1
ATOM 811 C C . TYR A 1 101 ? -11.954 -6.045 5.952 1.00 59.25 101 TYR A C 1
ATOM 813 O O . TYR A 1 101 ? -10.816 -5.625 5.716 1.00 59.25 101 TYR A O 1
ATOM 821 N N . ARG A 1 102 ? -12.299 -7.331 5.839 1.00 51.38 102 ARG A N 1
ATOM 822 C CA . ARG A 1 102 ? -11.526 -8.300 5.077 1.00 51.38 102 ARG A CA 1
ATOM 823 C C . ARG A 1 102 ? -11.393 -7.676 3.698 1.00 51.38 102 ARG A C 1
ATOM 825 O O . ARG A 1 102 ? -12.374 -7.584 2.965 1.00 51.38 102 ARG A O 1
ATOM 832 N N . GLN A 1 103 ? -10.207 -7.178 3.366 1.00 50.41 103 GLN A N 1
ATOM 833 C CA . GLN A 1 103 ? -9.871 -6.968 1.971 1.00 50.41 103 GLN A CA 1
ATOM 834 C C . GLN A 1 103 ? -9.945 -8.359 1.354 1.00 50.41 103 GLN A C 1
ATOM 836 O O . GLN A 1 103 ? -9.025 -9.162 1.494 1.00 50.41 103 GLN A O 1
ATOM 841 N N . ALA A 1 104 ? -11.107 -8.688 0.786 1.00 40.50 104 ALA A N 1
ATOM 842 C CA . ALA A 1 104 ? -11.232 -9.766 -0.167 1.00 40.50 104 ALA A CA 1
ATOM 843 C C . ALA A 1 104 ? -10.104 -9.529 -1.167 1.00 40.50 104 ALA A C 1
ATOM 845 O O . ALA A 1 104 ? -10.004 -8.441 -1.742 1.00 40.50 104 ALA A O 1
ATOM 846 N N . GLY A 1 105 ? -9.170 -10.477 -1.204 1.00 41.97 105 GLY A N 1
ATOM 847 C CA . GLY A 1 105 ? -7.883 -10.298 -1.841 1.00 41.97 105 GLY A CA 1
ATOM 848 C C . GLY A 1 105 ? -8.050 -9.716 -3.234 1.00 41.97 105 GLY A C 1
ATOM 849 O O . GLY A 1 105 ? -8.705 -10.306 -4.090 1.00 41.97 105 GLY A O 1
ATOM 850 N N . ARG A 1 106 ? -7.390 -8.587 -3.492 1.00 43.31 106 ARG A N 1
ATOM 851 C CA . ARG A 1 106 ? -7.003 -8.222 -4.854 1.00 43.31 106 ARG A CA 1
ATOM 852 C C . ARG A 1 106 ? -5.866 -9.149 -5.298 1.00 43.31 106 ARG A C 1
ATOM 854 O O . ARG A 1 106 ? -4.739 -8.738 -5.505 1.00 43.31 106 ARG A O 1
ATOM 861 N N . ARG A 1 107 ? -6.202 -10.430 -5.417 1.00 43.41 107 ARG A N 1
ATOM 862 C CA . ARG A 1 107 ? -5.669 -11.366 -6.403 1.00 43.41 107 ARG A CA 1
ATOM 863 C C . ARG A 1 107 ? -6.892 -12.009 -7.040 1.00 43.41 107 ARG A C 1
ATOM 865 O O . ARG A 1 107 ? -7.234 -13.152 -6.773 1.00 43.41 107 ARG A O 1
ATOM 872 N N . GLY A 1 108 ? -7.606 -11.205 -7.826 1.00 37.03 108 GLY A N 1
ATOM 873 C CA . GLY A 1 108 ? -8.671 -11.666 -8.709 1.00 37.03 108 GLY A CA 1
ATOM 874 C C . GLY A 1 108 ? -8.088 -12.378 -9.925 1.00 37.03 108 GLY A C 1
ATOM 875 O O . GLY A 1 108 ? -8.335 -11.972 -11.047 1.00 37.03 108 GLY A O 1
ATOM 876 N N . THR A 1 109 ? -7.297 -13.422 -9.706 1.00 44.81 109 THR A N 1
ATOM 877 C CA . THR A 1 109 ? -7.206 -14.540 -10.642 1.00 44.81 109 THR A CA 1
ATOM 878 C C . THR A 1 109 ? -8.205 -15.548 -10.120 1.00 44.81 109 THR A C 1
ATOM 880 O O . THR A 1 109 ? -7.864 -16.251 -9.189 1.00 44.81 109 THR A O 1
ATOM 883 N N . TYR A 1 110 ? -9.445 -15.496 -10.598 1.00 35.31 110 TYR A N 1
ATOM 884 C CA . TYR A 1 110 ? -10.352 -16.629 -10.812 1.00 35.31 110 TYR A CA 1
ATOM 885 C C . TYR A 1 110 ? -11.633 -16.037 -11.398 1.00 35.31 110 TYR A C 1
ATOM 887 O O . TYR A 1 110 ? -12.478 -15.485 -10.691 1.00 35.31 110 TYR A O 1
ATOM 895 N N . HIS A 1 111 ? -11.759 -16.132 -12.721 1.00 37.91 111 HIS A N 1
ATOM 896 C CA . HIS A 1 111 ? -13.043 -16.047 -13.398 1.00 37.91 111 HIS A CA 1
ATOM 897 C C . HIS A 1 111 ? -13.927 -17.183 -12.870 1.00 37.91 111 HIS A C 1
ATOM 899 O O . HIS A 1 111 ? -13.933 -18.287 -13.406 1.00 37.91 111 HIS A O 1
ATOM 905 N N . HIS A 1 112 ? -14.667 -16.933 -11.791 1.00 33.59 112 HIS A N 1
ATOM 906 C CA . HIS A 1 112 ? -15.763 -17.802 -11.390 1.00 33.59 112 HIS A CA 1
ATOM 907 C C . HIS A 1 112 ? -16.941 -17.559 -12.334 1.00 33.59 112 HIS A C 1
ATOM 909 O O . HIS A 1 112 ? -17.876 -16.822 -12.027 1.00 33.59 112 HIS A O 1
ATOM 915 N N . HIS A 1 113 ? -16.896 -18.206 -13.497 1.00 36.81 113 HIS A N 1
ATOM 916 C CA . HIS A 1 113 ? -18.111 -18.548 -14.218 1.00 36.81 113 HIS A CA 1
ATOM 917 C C . HIS A 1 113 ? -18.843 -19.621 -13.403 1.00 36.81 113 HIS A C 1
ATOM 919 O O . HIS A 1 113 ? -18.550 -20.810 -13.495 1.00 36.81 113 HIS A O 1
ATOM 925 N N . GLY A 1 114 ? -19.765 -19.178 -12.545 1.00 31.20 114 GLY A N 1
ATOM 926 C CA . GLY A 1 114 ? -20.839 -20.031 -12.042 1.00 31.20 114 GLY A CA 1
ATOM 927 C C . GLY A 1 114 ? -21.787 -20.408 -13.192 1.00 31.20 114 GLY A C 1
ATOM 928 O O . GLY A 1 114 ? -21.925 -19.633 -14.143 1.00 31.20 114 GLY A O 1
ATOM 929 N N . PRO A 1 115 ? -22.407 -21.598 -13.151 1.00 44.84 115 PRO A N 1
ATOM 930 C CA . PRO A 1 115 ? -22.942 -22.257 -14.329 1.00 44.84 115 PRO A CA 1
ATOM 931 C C . PRO A 1 115 ? -24.313 -21.692 -14.691 1.00 44.84 115 PRO A C 1
ATOM 933 O O . PRO A 1 115 ? -25.317 -21.982 -14.044 1.00 44.84 115 PRO A O 1
ATOM 936 N N . CYS A 1 116 ? -24.367 -20.944 -15.784 1.00 35.34 116 CYS A N 1
ATOM 937 C CA . CYS A 1 116 ? -25.595 -20.760 -16.538 1.00 35.34 116 CYS A CA 1
ATOM 938 C C . CYS A 1 116 ? -25.395 -21.513 -17.848 1.00 35.34 116 CYS A C 1
ATOM 940 O O . CYS A 1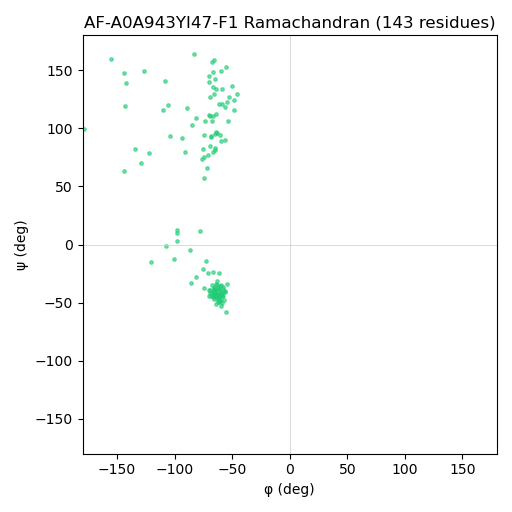 116 ? -24.492 -21.182 -18.612 1.00 35.34 116 CYS A O 1
ATOM 942 N N . TYR A 1 117 ? -26.200 -22.551 -18.074 1.00 47.16 117 TYR A N 1
ATOM 943 C CA . TYR A 1 117 ? -26.265 -23.290 -19.330 1.00 47.16 117 TYR A CA 1
ATOM 944 C C . TYR A 1 117 ? -26.582 -22.326 -20.482 1.00 47.16 117 TYR A C 1
ATOM 946 O O . TYR A 1 117 ? -27.739 -22.082 -20.809 1.00 47.16 117 TYR A O 1
ATOM 954 N N . ALA A 1 118 ? -25.544 -21.766 -21.091 1.00 43.88 118 ALA A N 1
ATOM 955 C CA . ALA A 1 118 ? -25.594 -21.185 -22.416 1.00 43.88 118 ALA A CA 1
ATOM 956 C C . ALA A 1 118 ? -24.877 -22.174 -23.331 1.00 43.88 118 ALA A C 1
ATOM 958 O O . ALA A 1 118 ? -23.719 -22.519 -23.089 1.00 43.88 118 ALA A O 1
ATOM 959 N N . ALA A 1 119 ? -25.586 -22.683 -24.340 1.00 50.28 119 ALA A N 1
ATOM 960 C CA . ALA A 1 119 ? -24.986 -23.530 -25.360 1.00 50.28 119 ALA A CA 1
ATOM 961 C C . ALA A 1 119 ? -23.714 -22.844 -25.905 1.00 50.28 119 ALA A C 1
ATOM 963 O O . ALA A 1 119 ? -23.751 -21.627 -26.121 1.00 50.28 119 ALA A O 1
ATOM 964 N N . PRO A 1 120 ? -22.596 -23.571 -26.096 1.00 53.03 120 PRO A N 1
ATOM 965 C CA . PRO A 1 120 ? -21.357 -22.967 -26.563 1.00 53.03 120 PRO A CA 1
ATOM 966 C C . PRO A 1 120 ? -21.618 -22.252 -27.888 1.00 53.03 120 PRO A C 1
ATOM 968 O O . PRO A 1 120 ? -22.026 -22.877 -28.868 1.00 53.03 120 PRO A O 1
ATOM 971 N N . ARG A 1 121 ? -21.412 -20.932 -27.913 1.00 65.19 121 ARG A N 1
ATOM 972 C CA . ARG A 1 121 ? -21.447 -20.162 -29.155 1.00 65.19 121 ARG A CA 1
ATOM 973 C C . ARG A 1 121 ? -20.389 -20.738 -30.090 1.00 65.19 121 ARG A C 1
ATOM 975 O O . ARG A 1 121 ? -19.256 -20.975 -29.670 1.00 65.19 121 ARG A O 1
ATOM 982 N N . GLU A 1 122 ? -20.752 -20.963 -31.347 1.00 70.25 122 GLU A N 1
ATOM 983 C CA . GLU A 1 122 ? -19.797 -21.434 -32.342 1.00 70.25 122 GLU A CA 1
ATOM 984 C C . GLU A 1 122 ? -18.679 -20.391 -32.508 1.00 70.25 122 GLU A C 1
ATOM 986 O O . GLU A 1 122 ? -18.942 -19.220 -32.796 1.00 70.25 122 GLU A O 1
ATOM 991 N N . LYS A 1 123 ? -17.433 -20.812 -32.252 1.00 75.12 123 LYS A N 1
ATOM 992 C CA . LYS A 1 123 ? -16.263 -19.925 -32.261 1.00 75.12 123 LYS A CA 1
ATOM 993 C C . LYS A 1 123 ? -16.028 -19.371 -33.659 1.00 75.12 123 LYS A C 1
ATOM 995 O O . LYS A 1 123 ? -16.021 -20.146 -34.628 1.00 75.12 123 LYS A O 1
ATOM 1000 N N . THR A 1 124 ? -15.780 -18.066 -33.753 1.00 77.56 124 THR A N 1
ATOM 1001 C CA . THR A 1 124 ? -15.414 -17.422 -35.022 1.00 77.56 124 THR A CA 1
ATOM 1002 C C . THR A 1 124 ? -14.048 -17.935 -35.505 1.00 77.56 124 THR A C 1
ATOM 1004 O O . THR A 1 124 ? -13.261 -18.457 -34.708 1.00 77.56 124 THR A O 1
ATOM 1007 N N . PRO A 1 125 ? -13.725 -17.816 -36.805 1.00 71.50 125 PRO A N 1
ATOM 1008 C CA . PRO A 1 125 ? -12.419 -18.227 -37.328 1.00 71.50 125 PRO A CA 1
ATOM 1009 C C . PRO A 1 125 ? -11.233 -17.577 -36.591 1.00 71.50 125 PRO A C 1
ATOM 1011 O O . PRO A 1 125 ? -10.212 -18.224 -36.374 1.00 71.50 125 PRO A O 1
ATOM 1014 N N . GLU A 1 126 ? -11.400 -16.331 -36.147 1.00 70.69 126 GLU A N 1
ATOM 1015 C CA . GLU A 1 126 ? -10.403 -15.556 -35.400 1.00 70.69 126 GLU A CA 1
ATOM 1016 C C . GLU A 1 126 ? -10.183 -16.102 -33.983 1.00 70.69 126 GLU A C 1
ATOM 1018 O O . GLU A 1 126 ? -9.044 -16.233 -33.536 1.00 70.69 126 GLU A O 1
ATOM 1023 N N . GLU A 1 127 ? -11.260 -16.482 -33.292 1.00 75.25 127 GLU A N 1
ATOM 1024 C CA . GLU A 1 127 ? -11.190 -17.109 -31.967 1.00 75.25 127 GLU A CA 1
ATOM 1025 C C . GLU A 1 127 ? -10.498 -18.477 -32.045 1.00 75.25 127 GLU A C 1
ATOM 1027 O O . GLU A 1 127 ? -9.632 -18.778 -31.229 1.00 75.25 127 GLU A O 1
ATOM 1032 N N . ARG A 1 128 ? -10.779 -19.274 -33.088 1.00 76.94 128 ARG A N 1
ATOM 1033 C CA . ARG A 1 128 ? -10.073 -20.549 -33.320 1.00 76.94 128 ARG A CA 1
ATOM 1034 C C . ARG A 1 128 ? -8.588 -20.343 -33.608 1.00 76.94 128 ARG A C 1
ATOM 1036 O O . ARG A 1 128 ? -7.774 -21.191 -33.253 1.00 76.94 128 ARG A O 1
ATOM 1043 N N . GLN A 1 129 ? -8.224 -19.252 -34.282 1.00 69.50 129 GLN A N 1
ATOM 1044 C CA . GLN A 1 129 ? -6.825 -18.935 -34.550 1.00 69.50 129 GLN A CA 1
ATOM 1045 C C . GLN A 1 129 ? -6.088 -18.529 -33.270 1.00 69.50 129 GLN A C 1
ATOM 1047 O O . GLN A 1 129 ? -4.957 -18.969 -33.081 1.00 69.50 129 GLN A O 1
ATOM 1052 N N . ARG A 1 130 ? -6.726 -17.761 -32.377 1.00 73.06 130 ARG A N 1
ATOM 1053 C CA . ARG A 1 130 ? -6.163 -17.435 -31.057 1.00 73.06 130 ARG A CA 1
ATOM 1054 C C . ARG A 1 130 ? -5.984 -18.673 -30.188 1.00 73.06 130 ARG A C 1
ATOM 1056 O O . ARG A 1 130 ? -4.875 -18.907 -29.734 1.00 73.06 130 ARG A O 1
ATOM 1063 N N . ASP A 1 131 ? -6.996 -19.534 -30.102 1.00 77.31 131 ASP A N 1
ATOM 1064 C CA . ASP A 1 131 ? -6.898 -20.782 -29.331 1.00 77.31 131 ASP A CA 1
ATOM 1065 C C . ASP A 1 131 ? -5.742 -21.675 -29.808 1.00 77.31 131 ASP A C 1
ATOM 1067 O O . ASP A 1 131 ? -5.070 -22.322 -29.009 1.00 77.31 131 ASP A O 1
ATOM 1071 N N . ARG A 1 132 ? -5.482 -21.716 -31.122 1.00 72.31 132 ARG A N 1
ATOM 1072 C CA . ARG A 1 132 ? -4.342 -22.458 -31.683 1.00 72.31 132 ARG A CA 1
ATOM 1073 C C . ARG A 1 132 ? -2.996 -21.851 -31.294 1.00 72.31 132 ARG A C 1
ATOM 1075 O O . ARG A 1 132 ? -2.041 -22.603 -31.130 1.00 72.31 132 ARG A O 1
ATOM 1082 N N . ILE A 1 133 ? -2.915 -20.526 -31.188 1.00 70.19 133 ILE A N 1
ATOM 1083 C CA . ILE A 1 133 ? -1.705 -19.818 -30.751 1.00 70.19 133 ILE A CA 1
ATOM 1084 C C . ILE A 1 133 ? -1.476 -20.071 -29.259 1.00 70.19 133 ILE A C 1
ATOM 1086 O O . ILE A 1 133 ? -0.365 -20.424 -28.881 1.00 70.19 133 ILE A O 1
ATOM 1090 N N . ASP A 1 134 ? -2.525 -19.988 -28.443 1.00 70.94 134 ASP A N 1
ATOM 1091 C CA . ASP A 1 134 ? -2.437 -20.219 -26.999 1.00 70.94 134 ASP A CA 1
ATOM 1092 C C . ASP A 1 134 ? -2.061 -21.678 -26.697 1.00 70.94 134 ASP A C 1
ATOM 1094 O O . ASP A 1 134 ? -1.111 -21.936 -25.966 1.00 70.94 134 ASP A O 1
ATOM 1098 N N . THR A 1 135 ? -2.690 -22.638 -27.387 1.00 75.00 135 THR A N 1
ATOM 1099 C CA . THR A 1 135 ? -2.336 -24.065 -27.266 1.00 75.00 135 THR A CA 1
ATOM 1100 C C . THR A 1 135 ? -0.883 -24.326 -27.678 1.00 75.00 135 THR A C 1
ATOM 1102 O O . THR A 1 135 ? -0.217 -25.174 -27.094 1.00 75.00 135 THR A O 1
ATOM 1105 N N . PHE A 1 136 ? -0.370 -23.611 -28.686 1.00 70.62 136 PHE A N 1
ATOM 1106 C CA . PHE A 1 136 ? 1.027 -23.725 -29.108 1.00 70.62 136 PHE A CA 1
ATOM 1107 C C . PHE A 1 136 ? 2.000 -23.161 -28.060 1.00 70.62 136 PHE A C 1
ATOM 1109 O O . PHE A 1 136 ? 3.056 -23.751 -27.838 1.00 70.62 136 PHE A O 1
ATOM 1116 N N . ILE A 1 137 ? 1.647 -22.050 -27.407 1.00 67.06 137 ILE A N 1
ATOM 1117 C CA . ILE A 1 137 ? 2.445 -21.454 -26.327 1.00 67.06 137 ILE A CA 1
ATOM 1118 C C . ILE A 1 137 ? 2.489 -22.393 -25.118 1.00 67.06 137 ILE A C 1
ATOM 1120 O O . ILE A 1 137 ? 3.572 -22.640 -24.588 1.00 67.06 137 ILE A O 1
ATOM 1124 N N . ASP A 1 138 ? 1.353 -22.976 -24.740 1.00 66.94 138 ASP A N 1
ATOM 1125 C CA . ASP A 1 138 ? 1.277 -23.930 -23.631 1.00 66.94 138 ASP A CA 1
ATOM 1126 C C . ASP A 1 138 ? 2.113 -25.186 -23.918 1.00 66.94 138 ASP A C 1
ATOM 1128 O O . ASP A 1 138 ? 2.899 -25.618 -23.077 1.00 66.94 138 ASP A O 1
ATOM 1132 N N . HIS A 1 139 ? 2.044 -25.716 -25.144 1.00 64.19 139 HIS A N 1
ATOM 1133 C CA . HIS A 1 139 ? 2.867 -26.859 -25.554 1.00 64.19 139 HIS A CA 1
ATOM 1134 C C . HIS A 1 139 ? 4.369 -26.546 -25.620 1.00 64.19 139 HIS A C 1
ATOM 1136 O O . HIS A 1 139 ? 5.173 -27.467 -25.550 1.00 64.19 139 HIS A O 1
ATOM 1142 N N . MET A 1 140 ? 4.769 -25.282 -25.782 1.00 59.84 140 MET A N 1
ATOM 1143 C CA . MET A 1 140 ? 6.178 -24.868 -25.727 1.00 59.84 140 MET A CA 1
ATOM 1144 C C . MET A 1 140 ? 6.680 -24.689 -24.288 1.00 59.84 140 MET A C 1
ATOM 1146 O O . MET A 1 140 ? 7.868 -24.878 -24.040 1.00 59.84 140 MET A O 1
ATOM 1150 N N . MET A 1 141 ? 5.798 -24.347 -23.343 1.00 52.16 141 MET A N 1
ATOM 1151 C CA . MET A 1 141 ? 6.138 -24.192 -21.920 1.00 52.16 141 MET A CA 1
ATOM 1152 C C . MET A 1 141 ? 6.331 -25.543 -21.203 1.00 52.16 141 MET A C 1
ATOM 1154 O O . MET A 1 141 ? 7.025 -25.585 -20.194 1.00 52.16 141 MET A O 1
ATOM 1158 N N . ASP A 1 142 ? 5.786 -26.639 -21.746 1.00 54.12 142 ASP A N 1
ATOM 1159 C CA . ASP A 1 142 ? 5.837 -27.999 -21.166 1.00 54.12 142 ASP A CA 1
ATOM 1160 C C . ASP A 1 142 ? 7.105 -28.812 -21.538 1.00 54.12 142 ASP A C 1
ATOM 1162 O O . ASP A 1 142 ? 7.317 -29.909 -21.038 1.00 54.12 142 ASP A O 1
ATOM 1166 N N . TRP A 1 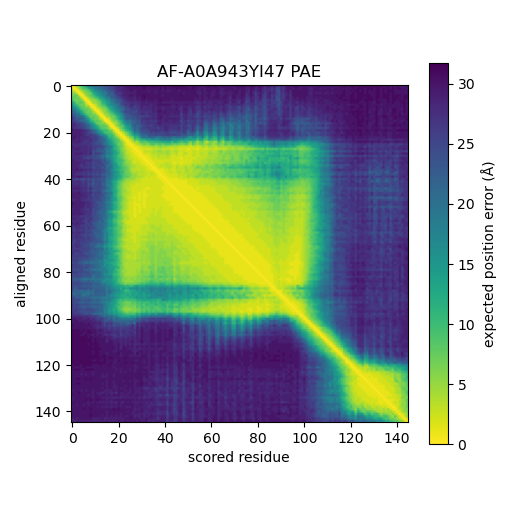143 ? 7.990 -28.288 -22.401 1.00 53.81 143 TRP A N 1
ATOM 1167 C CA . TRP A 1 143 ? 9.293 -28.910 -22.739 1.00 53.81 143 TRP A CA 1
ATOM 1168 C C . TRP A 1 143 ? 10.478 -28.314 -21.953 1.00 53.81 143 TRP A C 1
ATOM 1170 O O . TRP A 1 143 ? 11.635 -28.504 -22.332 1.00 53.81 143 TRP A O 1
ATOM 1180 N N . GLY A 1 144 ? 10.196 -27.534 -20.905 1.00 54.06 144 GLY A N 1
ATOM 1181 C CA . GLY A 1 144 ? 11.184 -26.775 -20.131 1.00 54.06 144 GLY A CA 1
ATOM 1182 C C . GLY A 1 144 ? 11.670 -27.414 -18.824 1.00 54.06 144 GLY A C 1
ATOM 1183 O O . GLY A 1 144 ? 12.464 -26.761 -18.146 1.00 54.06 144 GLY A O 1
ATOM 1184 N N . ASP A 1 145 ? 11.220 -28.630 -18.488 1.00 47.25 145 ASP A N 1
ATOM 1185 C CA . ASP A 1 145 ? 11.695 -29.432 -17.343 1.00 47.25 145 ASP A CA 1
ATOM 1186 C C . ASP A 1 145 ? 12.634 -30.572 -17.785 1.00 47.25 145 ASP A C 1
ATOM 1188 O O . ASP A 1 145 ? 12.271 -31.334 -18.714 1.00 47.25 145 ASP A O 1
#

Radius of gyration: 29.32 Å; Cα contacts (8 Å, |Δi|>4): 37; chains: 1; bounding box: 44×42×100 Å